Protein AF-A0A552F6W4-F1 (afdb_monomer)

Mean predicted aligned error: 17.41 Å

Foldseek 3Di:
DDPVVVVVVVVLVVDPPVVVVVVVVVVVVVVVVPPPVDDVVVVVVVVCVVPDDPPVDDDPVVQCCCVVPVPPRDDPPPDDDPDPPDDDD

Secondary structure (DSSP, 8-state):
--HHHHHHHHHHHTS-HHHHHHHHHHHHHHHHHS-TT--HHHHHHHHHHHT----S----GGGGHHHHH---PPPP---S---------

pLDDT: mean 77.11, std 16.78, range [29.44, 97.19]

Solvent-accessible surface area (backbone atoms only — not comparable to full-atom values): 5920 Å² total; per-residue (Å²): 136,54,75,69,57,56,51,52,54,55,56,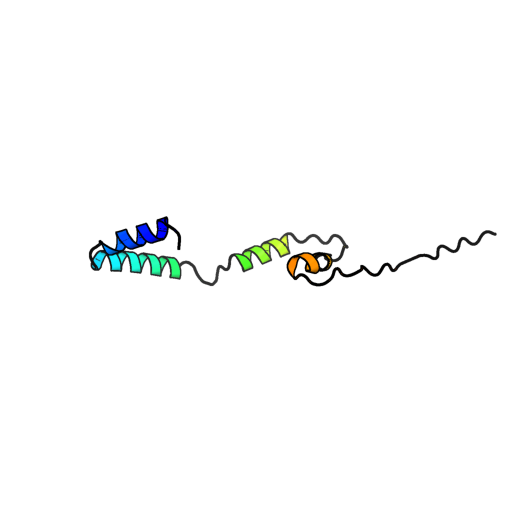51,69,73,47,58,69,72,55,43,54,50,52,49,51,51,51,50,54,55,53,62,70,54,45,85,87,68,46,68,66,60,56,49,52,52,51,52,59,74,66,61,74,90,76,88,69,78,88,62,67,77,78,49,43,28,81,77,70,70,44,79,79,77,78,76,81,88,78,85,83,94,75,85,77,79,82,75,133

Radius of gyration: 28.69 Å; Cα contacts (8 Å, |Δi|>4): 13; chains: 1; bounding box: 64×22×83 Å

Organism: NCBI:txid2486254

Structure (mmCIF, N/CA/C/O backbone):
data_AF-A0A552F6W4-F1
#
_entry.id   AF-A0A552F6W4-F1
#
loop_
_atom_site.group_PDB
_atom_site.id
_atom_site.type_symbol
_atom_site.label_atom_id
_atom_site.label_alt_id
_atom_site.label_comp_id
_atom_site.label_asym_id
_atom_site.label_entity_id
_atom_site.label_seq_id
_atom_site.pdbx_PDB_ins_code
_atom_site.Cartn_x
_atom_site.Cartn_y
_atom_site.Cartn_z
_atom_site.occupancy
_atom_site.B_iso_or_equiv
_atom_site.auth_seq_id
_atom_site.auth_comp_id
_atom_site.auth_asym_id
_atom_site.auth_atom_id
_atom_site.pdbx_PDB_model_num
ATOM 1 N N . MET A 1 1 ? -11.933 3.299 -1.371 1.00 62.47 1 MET A N 1
ATOM 2 C CA . MET A 1 1 ? -12.365 2.508 -0.198 1.00 62.47 1 MET A CA 1
ATOM 3 C C . MET A 1 1 ? -13.027 1.236 -0.718 1.00 62.47 1 MET A C 1
ATOM 5 O O . MET A 1 1 ? -13.739 1.333 -1.709 1.00 62.47 1 MET A O 1
ATOM 9 N N . THR A 1 2 ? -12.753 0.055 -0.158 1.00 92.50 2 THR A N 1
ATOM 10 C CA . THR A 1 2 ? -13.426 -1.195 -0.574 1.00 92.50 2 THR A CA 1
ATOM 11 C C . THR A 1 2 ? -14.686 -1.423 0.266 1.00 92.50 2 THR A C 1
ATOM 13 O O . THR A 1 2 ? -14.722 -1.013 1.425 1.00 92.50 2 THR A O 1
ATOM 16 N N . LYS A 1 3 ? -15.701 -2.117 -0.276 1.00 92.69 3 LYS A N 1
ATOM 17 C CA . LYS A 1 3 ? -16.944 -2.437 0.463 1.00 92.69 3 LYS A CA 1
ATOM 18 C C . LYS A 1 3 ? -16.675 -3.167 1.788 1.00 92.69 3 LYS A C 1
ATOM 20 O O . LYS A 1 3 ? -17.292 -2.864 2.799 1.00 92.69 3 LYS A O 1
ATOM 25 N N . LEU A 1 4 ? -15.703 -4.080 1.783 1.00 90.38 4 LEU A N 1
ATOM 26 C CA . LEU A 1 4 ? -15.280 -4.823 2.973 1.00 90.38 4 LEU A CA 1
ATOM 27 C C . LEU A 1 4 ? -14.689 -3.910 4.058 1.00 90.38 4 LEU A C 1
ATOM 29 O O . LEU A 1 4 ? -14.921 -4.126 5.243 1.00 90.38 4 LEU A O 1
ATOM 33 N N . LEU A 1 5 ? -13.939 -2.876 3.662 1.00 87.69 5 LEU A N 1
ATOM 34 C CA . LEU A 1 5 ? -13.336 -1.933 4.602 1.00 87.69 5 LEU A CA 1
ATOM 35 C C . LEU A 1 5 ? -14.394 -1.028 5.247 1.00 87.69 5 LEU A C 1
ATOM 37 O O . LEU A 1 5 ? -14.325 -0.753 6.441 1.00 87.69 5 LEU A O 1
ATOM 41 N N . GLU A 1 6 ? -15.391 -0.597 4.474 1.00 92.44 6 GLU A N 1
ATOM 42 C CA . GLU A 1 6 ? -16.518 0.195 4.983 1.00 92.44 6 GLU A CA 1
ATOM 43 C C . GLU A 1 6 ? -17.333 -0.585 6.017 1.00 92.44 6 GLU A C 1
ATOM 45 O O . GLU A 1 6 ? -17.652 -0.056 7.083 1.00 92.44 6 GLU A O 1
ATOM 50 N N . GLU A 1 7 ? -17.612 -1.856 5.732 1.00 95.44 7 GLU A N 1
ATOM 51 C CA . GLU A 1 7 ? -18.334 -2.742 6.641 1.00 95.44 7 GLU A CA 1
ATOM 52 C C . GLU A 1 7 ? -17.550 -2.992 7.936 1.00 95.44 7 GLU A C 1
ATOM 54 O O . GLU A 1 7 ? -18.104 -2.864 9.028 1.00 95.44 7 GLU A O 1
ATOM 59 N N . ALA A 1 8 ? -16.244 -3.252 7.835 1.00 91.44 8 ALA A N 1
ATOM 60 C CA . ALA A 1 8 ? -15.382 -3.426 9.001 1.00 91.44 8 ALA A CA 1
ATOM 61 C C . ALA A 1 8 ? -15.359 -2.172 9.895 1.00 91.44 8 ALA A C 1
ATOM 63 O O . ALA A 1 8 ? -15.504 -2.274 11.113 1.00 91.44 8 ALA A O 1
ATOM 64 N N . ILE A 1 9 ? -15.250 -0.974 9.307 1.00 93.75 9 ILE A N 1
ATOM 65 C CA . ILE A 1 9 ? -15.296 0.293 10.058 1.00 93.75 9 ILE A CA 1
ATOM 66 C C . ILE A 1 9 ? -16.658 0.473 10.738 1.00 93.75 9 ILE A C 1
ATOM 68 O O . ILE A 1 9 ? -16.721 0.904 11.891 1.00 93.75 9 ILE A O 1
ATOM 72 N N . ALA A 1 10 ? -17.751 0.150 10.043 1.00 95.31 10 ALA A N 1
ATOM 73 C CA . ALA A 1 10 ? -19.095 0.245 10.602 1.00 95.31 10 ALA A CA 1
ATOM 74 C C . ALA A 1 10 ? -19.279 -0.689 11.807 1.00 95.31 10 ALA A C 1
ATOM 76 O O . ALA A 1 10 ? -19.848 -0.262 12.808 1.00 95.31 10 ALA A O 1
ATOM 77 N N . GLN A 1 11 ? -18.753 -1.915 11.745 1.00 93.94 11 GLN A N 1
ATOM 78 C CA . GLN A 1 11 ? -18.799 -2.867 12.859 1.00 93.94 11 GLN A CA 1
ATOM 79 C C . GLN A 1 11 ? -17.991 -2.375 14.068 1.00 93.94 11 GLN A C 1
ATOM 81 O O . GLN A 1 11 ? -18.497 -2.397 15.188 1.00 93.94 11 GLN A O 1
ATOM 86 N N . VAL A 1 12 ? -16.778 -1.855 13.853 1.00 94.19 12 VAL A N 1
ATOM 87 C CA . VAL A 1 12 ? -15.931 -1.331 14.943 1.00 94.19 12 VAL A CA 1
ATOM 88 C C . VAL A 1 12 ? -16.593 -0.148 15.655 1.00 94.19 12 VAL A C 1
ATOM 90 O O . VAL A 1 12 ? -16.537 -0.062 16.879 1.00 94.19 12 VAL A O 1
ATOM 93 N N . LYS A 1 13 ? -17.287 0.729 14.919 1.00 94.12 13 LYS A N 1
ATOM 94 C CA . LYS A 1 13 ? -17.998 1.883 15.499 1.00 94.12 13 LYS A CA 1
ATOM 95 C C . LYS A 1 13 ? -19.143 1.510 16.443 1.00 94.12 13 LYS A C 1
ATOM 97 O O . LYS A 1 13 ? -19.531 2.346 17.252 1.00 94.12 13 LYS A O 1
ATOM 102 N N . GLN A 1 14 ? -19.692 0.299 16.337 1.00 95.75 14 GLN A N 1
ATOM 103 C CA . GLN A 1 14 ? -20.754 -0.183 17.230 1.00 95.75 14 GLN A CA 1
ATOM 104 C C . GLN A 1 14 ? -20.212 -0.724 18.561 1.00 95.75 14 GLN A C 1
ATOM 106 O O . GLN A 1 14 ? -20.989 -1.013 19.470 1.00 95.75 14 GLN A O 1
ATOM 111 N N . LEU A 1 15 ? -18.892 -0.886 18.691 1.00 95.12 15 LEU A N 1
ATOM 112 C CA . LEU A 1 15 ? -18.271 -1.394 19.909 1.00 95.12 15 LEU A CA 1
ATOM 113 C C . LEU A 1 15 ? -18.149 -0.294 20.977 1.00 95.12 15 LEU A C 1
ATOM 115 O O . LEU A 1 15 ? -18.052 0.886 20.634 1.00 95.12 15 LEU A O 1
ATOM 119 N N . PRO A 1 16 ? -18.088 -0.650 22.273 1.00 97.19 16 PRO A N 1
ATOM 120 C CA . PRO A 1 16 ? -17.763 0.297 23.336 1.00 97.19 16 PRO A CA 1
ATOM 121 C C . PRO A 1 16 ? -16.405 0.972 23.112 1.00 97.19 16 PRO A C 1
ATOM 123 O O . PRO A 1 16 ? -15.483 0.364 22.567 1.00 97.19 16 PRO A O 1
ATOM 126 N N . GLU A 1 17 ? -16.245 2.202 23.602 1.00 93.94 17 GLU A N 1
ATOM 127 C CA . GLU A 1 17 ? -15.015 2.992 23.428 1.00 93.94 17 GLU A CA 1
ATOM 128 C C . GLU A 1 17 ? -13.760 2.261 23.940 1.00 93.94 17 GLU A C 1
ATOM 130 O O . GLU A 1 17 ? -12.706 2.319 23.313 1.00 93.94 17 GLU A O 1
ATOM 135 N N . SER A 1 18 ? -13.877 1.481 25.021 1.00 94.50 18 SER A N 1
ATOM 136 C CA . SER A 1 18 ? -12.778 0.652 25.533 1.00 94.50 18 SER A CA 1
ATOM 137 C C . SER A 1 18 ? -12.290 -0.395 24.525 1.00 94.50 18 SER A C 1
ATOM 139 O O . SER A 1 18 ? -11.089 -0.636 24.419 1.00 94.50 18 SER A O 1
ATOM 141 N N . GLU A 1 19 ? -13.205 -0.997 23.765 1.00 94.12 19 GLU A N 1
ATOM 142 C CA . GLU A 1 19 ? -12.881 -1.986 22.732 1.00 94.12 19 GLU A CA 1
ATOM 143 C C . GLU A 1 19 ? -12.357 -1.311 21.462 1.00 94.12 19 GLU A C 1
ATOM 145 O O . GLU A 1 19 ? -11.396 -1.791 20.860 1.00 94.12 19 GLU A O 1
ATOM 150 N N . GLN A 1 20 ? -12.899 -0.145 21.096 1.00 95.12 20 GLN A N 1
ATOM 151 C CA . GLN A 1 20 ? -12.349 0.659 20.000 1.00 95.12 20 GLN A CA 1
ATOM 152 C C . GLN A 1 20 ? -10.897 1.070 20.287 1.00 95.12 20 GLN A C 1
ATOM 154 O O . GLN A 1 20 ? -10.030 0.912 19.427 1.00 95.12 20 GLN A O 1
ATOM 159 N N . ASN A 1 21 ? -10.604 1.504 21.516 1.00 93.81 21 ASN A N 1
ATOM 160 C CA . ASN A 1 21 ? -9.253 1.864 21.951 1.00 93.81 21 ASN A CA 1
ATOM 161 C C . ASN A 1 21 ? -8.296 0.666 21.920 1.00 93.81 21 ASN A C 1
ATOM 163 O O . ASN A 1 21 ? -7.134 0.805 21.535 1.00 93.81 21 ASN A O 1
ATOM 167 N N . ARG A 1 22 ? -8.783 -0.531 22.266 1.00 93.56 22 ARG A N 1
ATOM 168 C CA . ARG A 1 22 ? -8.000 -1.769 22.171 1.00 93.56 22 ARG A CA 1
ATOM 169 C C . ARG A 1 22 ? -7.655 -2.116 20.723 1.00 93.56 22 ARG A C 1
ATOM 171 O O . ARG A 1 22 ? -6.506 -2.451 20.440 1.00 93.56 22 ARG A O 1
ATOM 178 N N . ILE A 1 23 ? -8.621 -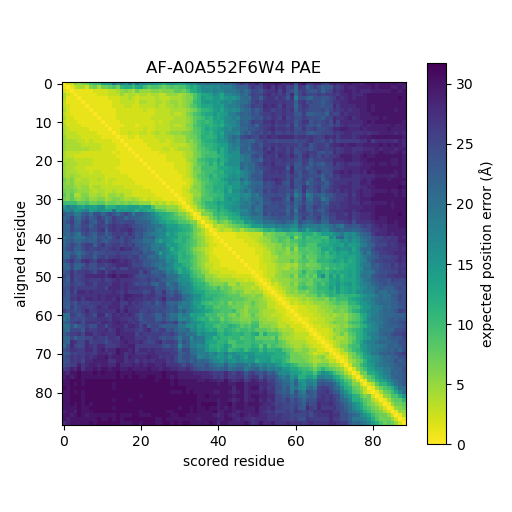1.999 19.812 1.00 92.38 23 ILE A N 1
ATOM 179 C CA . ILE A 1 23 ? -8.410 -2.214 18.373 1.00 92.38 23 ILE A CA 1
ATOM 180 C C . ILE A 1 23 ? -7.420 -1.183 17.818 1.00 92.38 23 ILE A C 1
ATOM 182 O O . ILE A 1 23 ? -6.487 -1.557 17.109 1.00 92.38 23 ILE A O 1
ATOM 186 N N . ALA A 1 24 ? -7.563 0.093 18.185 1.00 91.50 24 ALA A N 1
ATOM 187 C CA . ALA A 1 24 ? -6.641 1.150 17.777 1.00 91.50 24 ALA A CA 1
ATOM 188 C C . ALA A 1 24 ? -5.202 0.859 18.230 1.00 91.50 24 ALA A C 1
ATOM 190 O O . ALA A 1 24 ? -4.279 0.939 17.423 1.00 91.50 24 ALA A O 1
ATOM 191 N N . ALA A 1 25 ? -5.009 0.436 19.483 1.00 91.06 25 ALA A N 1
ATOM 192 C CA . ALA A 1 25 ? -3.692 0.066 20.000 1.00 91.06 25 ALA A CA 1
ATOM 193 C C . ALA A 1 25 ? -3.073 -1.126 19.247 1.00 91.06 25 ALA A C 1
ATOM 195 O O . ALA A 1 25 ? -1.873 -1.124 18.971 1.00 91.06 25 ALA A O 1
ATOM 196 N N . MET A 1 26 ? -3.876 -2.132 18.879 1.00 87.19 26 MET A N 1
ATOM 197 C CA . MET A 1 26 ? -3.407 -3.262 18.068 1.00 87.19 26 MET A CA 1
ATOM 198 C C . MET A 1 26 ? -2.959 -2.816 16.673 1.00 87.19 26 MET A C 1
ATOM 200 O O . MET A 1 26 ? -1.893 -3.229 16.222 1.00 87.19 26 MET A O 1
ATOM 204 N N . LEU A 1 27 ? -3.735 -1.951 16.015 1.00 88.25 27 LEU A N 1
ATOM 205 C CA . LEU A 1 27 ? -3.399 -1.421 14.692 1.00 88.25 27 LEU A CA 1
ATOM 206 C C . LEU A 1 27 ? -2.127 -0.575 14.727 1.00 88.25 27 LEU A C 1
ATOM 208 O O . LEU A 1 27 ? -1.246 -0.787 13.902 1.00 88.25 27 LEU A O 1
ATOM 212 N N . ILE A 1 28 ? -2.006 0.333 15.699 1.00 86.44 28 ILE A N 1
ATOM 213 C CA . ILE A 1 28 ? -0.814 1.172 15.876 1.00 86.44 28 ILE A CA 1
ATOM 214 C C . ILE A 1 28 ? 0.418 0.292 16.079 1.00 86.44 28 ILE A C 1
ATOM 216 O O . ILE A 1 28 ? 1.374 0.416 15.325 1.00 86.44 28 ILE A O 1
ATOM 220 N N . LYS A 1 29 ? 0.360 -0.686 16.989 1.00 82.00 29 LYS A N 1
ATOM 221 C CA . LYS A 1 29 ? 1.465 -1.629 17.217 1.00 82.00 29 LYS A CA 1
ATOM 222 C C . LYS A 1 29 ? 1.850 -2.411 15.953 1.00 82.00 29 LYS A C 1
ATOM 224 O O . LYS A 1 29 ? 3.020 -2.719 15.726 1.00 82.00 29 LYS A O 1
ATOM 229 N N . GLN A 1 30 ? 0.872 -2.770 15.127 1.00 80.50 30 GLN A N 1
ATOM 230 C CA . GLN A 1 30 ? 1.108 -3.507 13.886 1.00 80.50 30 GLN A CA 1
ATOM 231 C C . GLN A 1 30 ? 1.689 -2.621 12.773 1.00 80.50 30 GLN A C 1
ATOM 233 O O . GLN A 1 30 ? 2.457 -3.100 11.943 1.00 80.50 30 GLN A O 1
ATOM 238 N N . LEU A 1 31 ? 1.364 -1.327 12.781 1.00 78.50 31 LEU A N 1
ATOM 239 C CA . LEU A 1 31 ? 1.967 -0.322 11.907 1.00 78.50 31 LEU A CA 1
ATOM 240 C C . LEU A 1 31 ? 3.375 0.072 12.371 1.00 78.50 31 LEU A C 1
ATOM 242 O O . LEU A 1 31 ? 4.238 0.255 11.531 1.00 78.50 31 LEU A O 1
ATOM 246 N N . GLU A 1 32 ? 3.629 0.134 13.679 1.00 74.81 32 GLU A N 1
ATOM 247 C CA . GLU A 1 32 ? 4.960 0.380 14.256 1.00 74.81 32 GLU A CA 1
ATOM 248 C C . GLU A 1 32 ? 5.920 -0.797 14.028 1.00 74.81 32 GLU A C 1
ATOM 250 O O . GLU A 1 32 ? 7.105 -0.596 13.784 1.00 74.81 32 GLU A O 1
ATOM 255 N N . SER A 1 33 ? 5.419 -2.037 14.097 1.00 60.59 33 SER A N 1
ATOM 256 C CA . SER A 1 33 ? 6.215 -3.246 13.811 1.00 60.59 33 SER A CA 1
ATOM 257 C C . SER A 1 33 ? 6.435 -3.500 12.320 1.00 60.59 33 SER A C 1
ATOM 259 O O . SER A 1 33 ? 7.374 -4.209 11.960 1.00 60.59 33 SER A O 1
ATOM 261 N N . ARG A 1 34 ? 5.633 -2.887 11.442 1.00 60.53 34 ARG A N 1
ATOM 262 C CA . ARG A 1 34 ? 6.041 -2.628 10.058 1.00 60.53 34 ARG A CA 1
ATOM 263 C C . ARG A 1 34 ? 7.055 -1.488 10.084 1.00 60.53 34 ARG A C 1
ATOM 265 O O . ARG A 1 34 ? 6.719 -0.340 9.818 1.00 60.53 34 ARG A O 1
ATOM 272 N N . SER A 1 35 ? 8.284 -1.824 10.466 1.00 57.19 35 SER A N 1
ATOM 273 C CA . SER A 1 35 ? 9.408 -0.902 10.385 1.00 57.19 35 SER A CA 1
ATOM 274 C C . SER A 1 35 ? 9.428 -0.239 8.995 1.00 57.19 35 SER A C 1
ATOM 276 O O . SER A 1 35 ? 9.303 -0.953 7.996 1.00 57.19 35 SER A O 1
ATOM 278 N N . PRO A 1 36 ? 9.603 1.091 8.898 1.00 57.72 36 PRO A N 1
ATOM 279 C CA . PRO A 1 36 ? 9.901 1.750 7.629 1.00 57.72 36 PRO A CA 1
ATOM 280 C C . PRO A 1 36 ? 11.251 1.306 7.034 1.00 57.72 36 PRO A C 1
ATOM 282 O O . PRO A 1 36 ? 11.570 1.709 5.926 1.00 57.72 36 PRO A O 1
ATOM 285 N N . GLU A 1 37 ? 12.041 0.491 7.745 1.00 57.09 37 GLU A N 1
ATOM 286 C CA . GLU A 1 37 ? 13.300 -0.090 7.256 1.00 57.09 37 GLU A CA 1
ATOM 287 C C . GLU A 1 37 ? 13.091 -1.293 6.327 1.00 57.09 37 GLU A C 1
ATOM 289 O O . GLU A 1 37 ? 14.059 -1.780 5.755 1.00 57.09 37 GLU A O 1
ATOM 294 N N . TYR A 1 38 ? 11.859 -1.794 6.182 1.00 59.91 38 TYR A N 1
ATOM 295 C CA . TYR A 1 38 ? 11.542 -2.837 5.207 1.00 59.91 38 TYR A CA 1
ATOM 296 C C . TYR A 1 38 ? 10.718 -2.240 4.069 1.00 59.91 38 TYR A C 1
ATOM 298 O O . TYR A 1 38 ? 9.493 -2.405 4.009 1.00 59.91 38 TYR A O 1
ATOM 306 N N . ASP A 1 39 ? 11.389 -1.505 3.183 1.00 76.12 39 ASP A N 1
ATOM 307 C CA . ASP A 1 39 ? 10.806 -1.187 1.889 1.00 76.12 39 ASP A CA 1
ATOM 308 C C . ASP A 1 39 ? 10.926 -2.430 1.004 1.00 76.12 39 ASP A C 1
ATOM 310 O O . ASP A 1 39 ? 12.013 -2.880 0.651 1.00 76.12 39 ASP A O 1
ATOM 314 N N . PHE 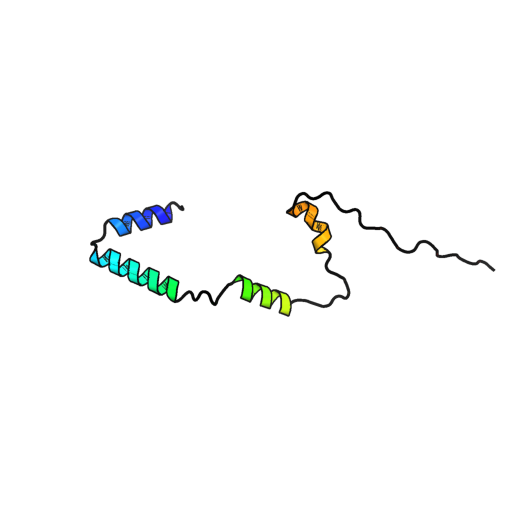A 1 40 ? 9.778 -3.012 0.669 1.00 78.00 40 PHE A N 1
ATOM 315 C CA . PHE A 1 40 ? 9.695 -4.122 -0.275 1.00 78.00 40 PHE A CA 1
ATOM 316 C C . PHE A 1 40 ? 10.411 -3.795 -1.594 1.00 78.00 40 PHE A C 1
ATOM 318 O O . PHE A 1 40 ? 10.963 -4.693 -2.225 1.00 78.00 40 PHE A O 1
ATOM 325 N N . TRP A 1 41 ? 10.397 -2.525 -2.011 1.00 82.19 41 TRP A N 1
ATOM 326 C CA . TRP A 1 41 ? 11.075 -2.092 -3.227 1.00 82.19 41 TRP A CA 1
ATOM 327 C C . TRP A 1 41 ? 12.597 -2.129 -3.093 1.00 82.19 41 TRP A C 1
ATOM 329 O O . TRP A 1 41 ? 13.245 -2.558 -4.039 1.00 82.19 41 TRP A O 1
ATOM 339 N N . ASP A 1 42 ? 13.147 -1.812 -1.917 1.00 79.31 42 ASP A N 1
ATOM 340 C CA . ASP A 1 42 ? 14.591 -1.911 -1.661 1.00 79.31 42 ASP A CA 1
ATOM 341 C C . ASP A 1 42 ? 15.065 -3.376 -1.699 1.00 79.31 42 ASP A C 1
ATOM 343 O O . ASP A 1 42 ? 16.086 -3.695 -2.309 1.00 79.31 42 ASP A O 1
ATOM 347 N N . GLU A 1 43 ? 14.305 -4.301 -1.098 1.00 83.19 43 GLU A N 1
ATOM 348 C CA . GLU A 1 43 ? 14.599 -5.742 -1.180 1.00 83.19 43 GLU A CA 1
ATOM 349 C C . GLU A 1 43 ? 14.489 -6.253 -2.624 1.00 83.19 43 GLU A C 1
ATOM 351 O O . GLU A 1 43 ? 15.314 -7.042 -3.091 1.00 83.19 43 GLU A O 1
ATOM 356 N N . PHE A 1 44 ? 13.465 -5.805 -3.349 1.00 84.56 44 PHE A N 1
ATOM 357 C CA . PHE A 1 44 ? 13.258 -6.193 -4.736 1.00 84.56 44 PHE A CA 1
ATOM 358 C C . PHE A 1 44 ? 14.381 -5.684 -5.653 1.00 84.56 44 PHE A C 1
ATOM 360 O O . PHE A 1 44 ? 14.851 -6.444 -6.502 1.00 84.56 44 PHE A O 1
ATOM 367 N N . ASP A 1 45 ? 14.858 -4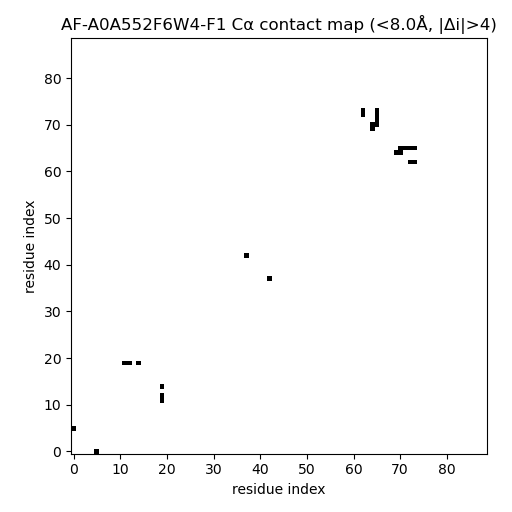.454 -5.449 1.00 85.38 45 ASP A N 1
ATOM 368 C CA . ASP A 1 45 ? 16.002 -3.891 -6.171 1.00 85.38 45 ASP A CA 1
ATOM 369 C C . ASP A 1 45 ? 17.280 -4.700 -5.911 1.00 85.38 45 ASP A C 1
ATOM 371 O O . ASP A 1 45 ? 18.009 -5.020 -6.854 1.00 85.38 45 ASP A O 1
ATOM 375 N N . GLN A 1 46 ? 17.506 -5.134 -4.667 1.00 87.19 46 GLN A N 1
ATOM 376 C CA . GLN A 1 46 ? 18.632 -6.006 -4.331 1.00 87.19 46 GLN A CA 1
ATOM 377 C C . GLN A 1 46 ? 18.555 -7.362 -5.058 1.00 87.19 46 GLN A C 1
ATOM 379 O O . GLN A 1 46 ? 19.555 -7.843 -5.592 1.00 87.19 46 GLN A O 1
ATOM 384 N N . ILE A 1 47 ? 17.365 -7.965 -5.1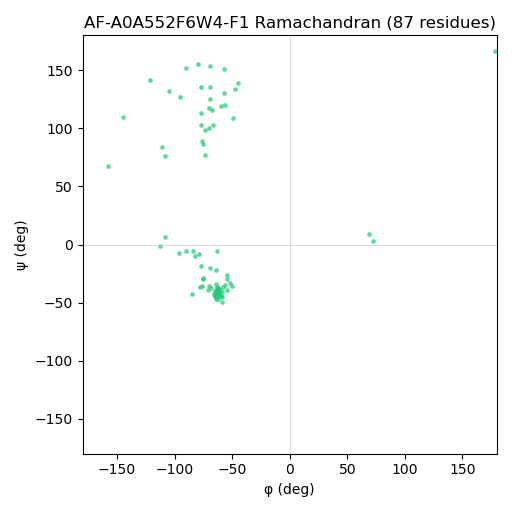56 1.00 89.81 47 ILE A N 1
ATOM 385 C CA . ILE A 1 47 ? 17.158 -9.219 -5.904 1.00 89.81 47 ILE A CA 1
ATOM 386 C C . ILE A 1 47 ? 17.440 -9.028 -7.402 1.00 89.81 47 ILE A C 1
ATOM 388 O O . ILE A 1 47 ? 18.024 -9.911 -8.040 1.00 89.81 47 ILE A O 1
ATOM 392 N N . LEU A 1 48 ? 17.026 -7.898 -7.983 1.00 86.50 48 LEU A N 1
ATOM 393 C CA . LEU A 1 48 ? 17.296 -7.581 -9.388 1.00 86.50 48 LEU A CA 1
ATOM 394 C C . LEU A 1 48 ? 18.795 -7.423 -9.654 1.00 86.50 48 LEU A C 1
ATOM 396 O O . LEU A 1 48 ? 19.276 -7.930 -10.671 1.00 86.50 48 LEU A O 1
ATOM 400 N N . GLU A 1 49 ? 19.523 -6.770 -8.747 1.00 85.19 49 GLU A N 1
ATOM 401 C CA . GLU A 1 49 ? 20.978 -6.622 -8.829 1.00 85.19 49 GLU A CA 1
ATOM 402 C C . GLU A 1 49 ? 21.681 -7.985 -8.771 1.00 85.19 49 GLU A C 1
ATOM 404 O O . GLU A 1 49 ? 22.507 -8.295 -9.630 1.00 85.19 49 GLU A O 1
ATOM 409 N N . GLU A 1 50 ? 21.294 -8.854 -7.835 1.00 86.25 50 GLU A N 1
ATOM 410 C CA . GLU A 1 50 ? 21.863 -10.203 -7.708 1.00 86.25 50 GLU A CA 1
ATOM 411 C C . GLU A 1 50 ? 21.576 -11.097 -8.924 1.00 86.25 50 GLU A C 1
ATOM 413 O O . GLU A 1 50 ? 22.398 -11.935 -9.306 1.00 86.25 50 GLU A O 1
ATOM 418 N N . CYS A 1 51 ? 20.414 -10.925 -9.556 1.00 84.81 51 CYS A N 1
ATOM 419 C CA . CYS A 1 51 ? 20.019 -11.683 -10.741 1.00 84.81 51 CYS A CA 1
ATOM 420 C C . CYS A 1 51 ? 20.574 -11.098 -12.049 1.00 84.81 51 CYS A C 1
ATOM 422 O O . CYS A 1 51 ? 20.389 -11.706 -13.112 1.00 84.81 51 CYS A O 1
ATOM 424 N N . GLN A 1 52 ? 21.233 -9.936 -12.012 1.00 80.88 52 GLN A N 1
ATOM 425 C CA . GLN A 1 52 ? 21.732 -9.280 -13.212 1.00 80.88 52 GLN A CA 1
ATOM 426 C C . GLN A 1 52 ? 22.870 -10.096 -13.835 1.00 80.88 52 GLN A C 1
ATOM 428 O O . GLN A 1 52 ? 23.953 -10.263 -13.279 1.00 80.88 52 GLN A O 1
ATOM 433 N N . MET A 1 53 ? 22.633 -10.597 -15.045 1.00 80.19 53 MET A N 1
ATOM 434 C CA . MET A 1 53 ? 23.635 -11.342 -15.803 1.00 80.19 53 MET A CA 1
ATOM 435 C C . MET A 1 53 ? 24.361 -10.409 -16.768 1.00 80.19 53 MET A C 1
ATOM 437 O O . MET A 1 53 ? 23.732 -9.744 -17.594 1.00 80.19 53 MET A O 1
ATOM 441 N N . ASN A 1 54 ? 25.695 -10.398 -16.722 1.00 80.75 54 ASN A N 1
ATOM 442 C CA . ASN A 1 54 ? 26.489 -9.709 -17.734 1.00 80.75 54 ASN A CA 1
ATOM 443 C C . ASN A 1 54 ? 26.469 -10.510 -19.044 1.00 80.75 54 ASN A C 1
ATOM 445 O O . ASN A 1 54 ? 27.205 -11.480 -19.215 1.00 80.75 54 ASN A O 1
ATOM 449 N N . THR A 1 55 ? 25.606 -10.095 -19.967 1.00 82.06 55 THR A N 1
ATOM 450 C CA . THR A 1 55 ? 25.451 -10.715 -21.291 1.00 82.06 55 THR A CA 1
ATOM 451 C C . THR A 1 55 ? 26.355 -10.091 -22.359 1.00 82.06 55 THR A C 1
ATOM 453 O O . THR A 1 55 ? 26.376 -10.567 -23.492 1.00 82.06 55 THR A O 1
ATOM 456 N N . GLY A 1 56 ? 27.089 -9.018 -22.033 1.00 84.69 56 GLY A N 1
ATOM 457 C CA . GLY A 1 56 ? 27.836 -8.208 -23.002 1.00 84.69 56 GLY A CA 1
ATOM 458 C C . GLY A 1 56 ? 26.964 -7.321 -23.904 1.00 84.69 56 GLY A C 1
ATOM 459 O O . GLY A 1 56 ? 27.496 -6.637 -24.775 1.00 84.69 56 GLY A O 1
ATOM 460 N N . ILE A 1 57 ? 25.642 -7.316 -23.704 1.00 81.12 57 ILE A N 1
ATOM 461 C CA . ILE A 1 57 ? 24.681 -6.464 -24.413 1.00 81.12 57 ILE A CA 1
ATOM 462 C C . ILE A 1 57 ? 24.251 -5.347 -23.458 1.00 81.12 57 ILE A C 1
ATOM 464 O O . ILE A 1 57 ? 23.922 -5.616 -22.303 1.00 81.12 57 ILE A O 1
ATOM 468 N N . SER A 1 58 ? 24.270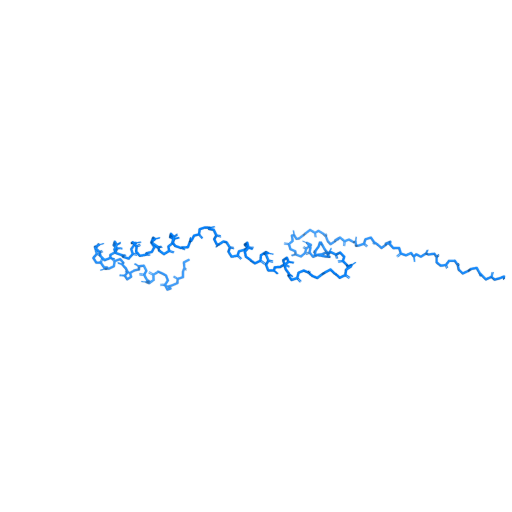 -4.095 -23.920 1.00 82.06 58 SER A N 1
ATOM 469 C CA . SER A 1 58 ? 23.803 -2.959 -23.118 1.00 82.06 58 SER A CA 1
ATOM 470 C C . SER A 1 58 ? 22.290 -3.007 -22.919 1.00 82.06 58 SER A C 1
ATOM 472 O O . SER A 1 58 ? 21.569 -3.512 -23.779 1.00 82.06 58 SER A O 1
ATOM 474 N N . ASP A 1 59 ? 21.801 -2.413 -21.832 1.00 80.81 59 ASP A N 1
ATOM 475 C CA . ASP A 1 59 ? 20.364 -2.284 -21.602 1.00 80.81 59 ASP A CA 1
ATOM 476 C C . ASP A 1 59 ? 19.677 -1.534 -22.763 1.00 80.81 59 ASP A C 1
ATOM 478 O O . ASP A 1 59 ? 20.129 -0.475 -23.205 1.00 80.81 59 ASP A O 1
ATOM 482 N N . LEU A 1 60 ? 18.593 -2.117 -23.280 1.00 84.00 60 LEU A N 1
ATOM 483 C CA . LEU A 1 60 ? 17.791 -1.589 -24.386 1.00 84.00 60 LEU A CA 1
ATOM 484 C C . LEU A 1 60 ? 16.427 -1.060 -23.919 1.00 84.00 60 LEU A C 1
ATOM 486 O O . LEU A 1 60 ? 15.611 -0.676 -24.758 1.00 84.00 60 LEU A O 1
ATOM 490 N N . SER A 1 61 ? 16.174 -1.011 -22.604 1.00 81.50 61 SER A N 1
ATOM 491 C CA . SER A 1 61 ? 14.933 -0.495 -22.005 1.00 81.50 61 SER A CA 1
ATOM 492 C C . SER A 1 61 ? 14.541 0.885 -22.548 1.00 81.50 61 SER A C 1
ATOM 494 O O . SER A 1 61 ? 13.369 1.112 -22.848 1.00 81.50 61 SER A O 1
ATOM 496 N N . TYR A 1 62 ? 15.526 1.744 -22.836 1.00 78.00 62 TYR A N 1
ATOM 497 C CA . TYR A 1 62 ? 15.335 3.070 -23.437 1.00 78.00 62 TYR A CA 1
ATOM 498 C C . TYR A 1 62 ? 14.539 3.055 -24.759 1.00 78.00 62 TYR A C 1
ATOM 500 O O . TYR A 1 62 ? 13.908 4.052 -25.128 1.00 78.00 62 TYR A O 1
ATOM 508 N N . GLN A 1 63 ? 14.546 1.946 -25.510 1.00 80.94 63 GLN A N 1
ATOM 509 C CA . GLN A 1 63 ? 13.771 1.811 -26.751 1.0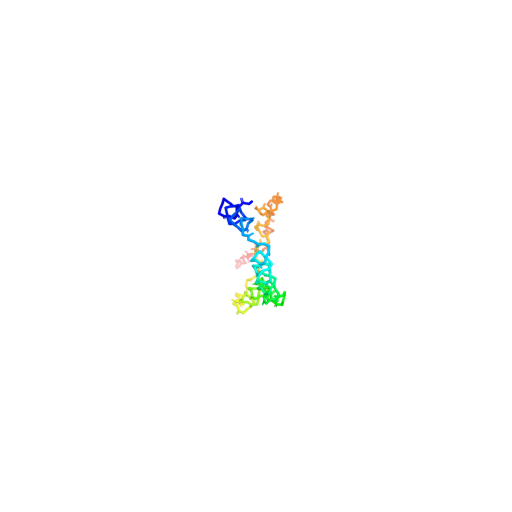0 80.94 63 GLN A CA 1
ATOM 510 C C . GLN A 1 63 ? 12.259 1.741 -26.488 1.00 80.94 63 GLN A C 1
ATOM 512 O O . GLN A 1 63 ? 11.458 2.027 -27.382 1.00 80.94 63 GLN A O 1
ATOM 517 N N . HIS A 1 64 ? 11.864 1.399 -25.261 1.00 81.44 64 HIS A N 1
ATOM 518 C CA . HIS A 1 64 ? 10.476 1.245 -24.837 1.00 81.44 64 HIS A CA 1
ATOM 519 C C . HIS A 1 64 ? 9.903 2.497 -24.156 1.00 81.44 64 HIS A C 1
ATOM 521 O O . HIS A 1 64 ? 8.686 2.567 -23.973 1.00 81.44 64 HIS A O 1
ATOM 527 N N . ASP A 1 65 ? 10.718 3.524 -23.886 1.00 77.31 65 ASP A N 1
ATOM 528 C CA . ASP A 1 65 ? 10.286 4.789 -23.265 1.00 77.31 65 ASP A CA 1
ATOM 529 C C . ASP A 1 65 ? 9.130 5.464 -24.021 1.00 77.31 65 ASP A C 1
ATOM 531 O O . ASP A 1 65 ? 8.290 6.121 -23.408 1.00 77.31 65 ASP A O 1
ATOM 535 N N . HIS A 1 66 ? 9.030 5.273 -25.345 1.00 81.81 66 HIS A N 1
ATOM 536 C CA . HIS A 1 66 ? 7.899 5.774 -26.139 1.00 81.81 66 HIS A CA 1
ATOM 537 C C . HIS A 1 66 ? 6.553 5.223 -25.655 1.00 81.81 66 HIS A C 1
ATOM 539 O O . HIS A 1 66 ? 5.579 5.968 -25.581 1.00 81.81 66 HIS A O 1
ATOM 545 N N . TYR A 1 67 ? 6.489 3.939 -25.297 1.00 81.56 67 TYR A N 1
ATOM 546 C CA . TYR A 1 67 ? 5.253 3.300 -24.838 1.00 81.56 67 TYR A CA 1
ATOM 547 C C . TYR A 1 67 ? 4.890 3.692 -23.408 1.00 81.56 67 TYR A C 1
ATOM 549 O O . TYR A 1 67 ? 3.712 3.718 -23.061 1.00 81.56 67 TYR A O 1
ATOM 557 N N . ILE A 1 68 ? 5.897 4.004 -22.593 1.00 81.19 68 ILE A N 1
ATOM 558 C CA . ILE A 1 68 ? 5.723 4.344 -21.179 1.00 81.19 68 ILE A CA 1
ATOM 559 C C . ILE A 1 68 ? 5.380 5.830 -21.019 1.00 81.19 68 ILE A C 1
ATOM 561 O O . ILE A 1 68 ? 4.486 6.190 -20.257 1.00 81.19 68 ILE A O 1
ATOM 565 N N . HIS A 1 69 ? 6.065 6.700 -21.760 1.00 81.69 69 HIS A N 1
ATOM 566 C CA . HIS A 1 69 ? 5.997 8.153 -21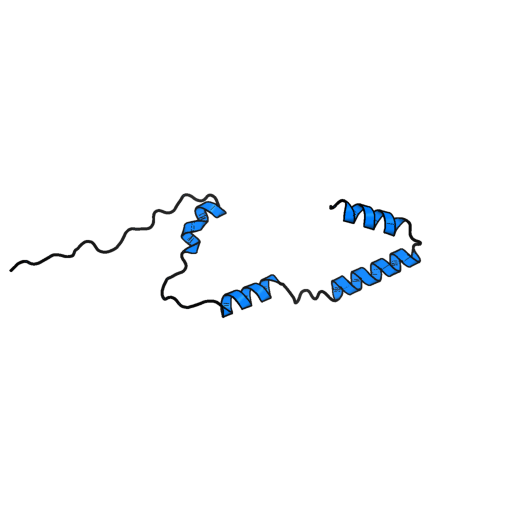.591 1.00 81.69 69 HIS A CA 1
ATOM 567 C C . HIS A 1 69 ? 5.344 8.886 -22.770 1.00 81.69 69 HIS A C 1
ATOM 569 O O . HIS A 1 69 ? 5.234 10.110 -22.743 1.00 81.69 69 HIS A O 1
ATOM 575 N N . GLY A 1 70 ? 4.931 8.178 -23.825 1.00 79.81 70 GLY A N 1
ATOM 576 C CA . GLY A 1 70 ? 4.347 8.786 -25.027 1.00 79.81 70 GLY A CA 1
ATOM 577 C C . GLY A 1 70 ? 5.341 9.595 -25.872 1.00 79.81 70 GLY A C 1
ATOM 578 O O . GLY A 1 70 ? 4.935 10.282 -26.807 1.00 79.81 70 GLY A O 1
ATOM 579 N N . LEU A 1 71 ? 6.641 9.531 -25.566 1.00 77.50 71 LEU A N 1
ATOM 580 C CA . LEU A 1 71 ? 7.706 10.254 -26.274 1.00 77.50 71 LEU A CA 1
ATOM 581 C C . LEU A 1 71 ? 7.904 9.688 -27.675 1.00 77.50 71 LEU A C 1
ATOM 583 O O . LEU A 1 71 ? 8.002 8.481 -27.751 1.00 77.50 71 LEU A O 1
ATOM 587 N N . PRO A 1 72 ? 8.046 10.466 -28.758 1.00 76.25 72 PRO A N 1
ATOM 588 C CA . PRO A 1 72 ? 8.205 9.926 -30.113 1.00 76.25 72 PRO A CA 1
ATOM 589 C C . PRO A 1 72 ? 9.210 8.765 -30.208 1.00 76.25 72 PRO A C 1
ATOM 591 O O . PRO A 1 72 ? 10.273 8.804 -29.584 1.00 76.25 72 PRO A O 1
ATOM 594 N N . LYS A 1 73 ? 8.882 7.730 -30.997 1.00 72.50 73 LYS A N 1
ATOM 595 C CA . LYS A 1 73 ? 9.767 6.575 -31.199 1.00 72.50 73 LYS A CA 1
ATOM 596 C C . LYS A 1 73 ? 11.127 7.056 -31.711 1.00 72.50 73 LYS A C 1
ATOM 598 O O . LYS A 1 73 ? 11.201 7.671 -32.772 1.00 72.50 73 LYS A O 1
ATOM 603 N N . ARG A 1 74 ? 12.194 6.762 -30.964 1.00 69.81 74 ARG A N 1
ATOM 604 C CA . ARG A 1 74 ? 13.568 7.055 -31.384 1.00 69.81 74 ARG A CA 1
ATOM 605 C C . ARG A 1 74 ? 13.930 6.144 -32.555 1.00 69.81 74 ARG A C 1
ATOM 607 O O . ARG A 1 74 ? 13.788 4.925 -32.456 1.00 69.81 74 ARG A O 1
ATOM 614 N N . GLU A 1 75 ? 14.366 6.727 -33.666 1.00 65.31 75 GLU A N 1
ATOM 615 C CA . GLU A 1 75 ? 15.000 5.961 -34.735 1.00 65.31 75 GLU A CA 1
ATOM 616 C C . GLU A 1 75 ? 16.364 5.509 -34.210 1.00 65.31 75 GLU A C 1
ATOM 618 O O . GLU A 1 75 ? 17.189 6.335 -33.831 1.00 65.31 75 GLU A O 1
ATO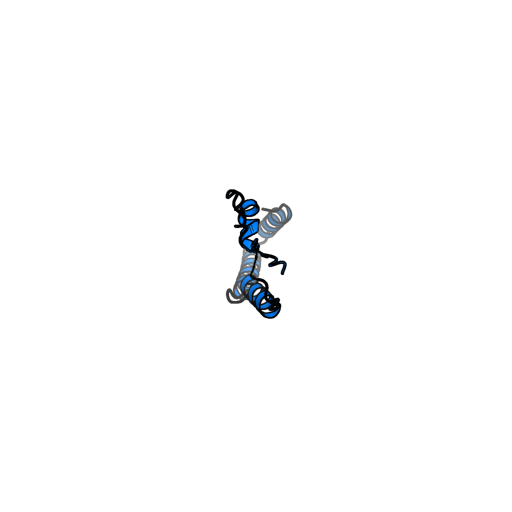M 623 N N . SER A 1 76 ? 16.582 4.198 -34.099 1.00 59.53 76 SER A N 1
ATOM 624 C CA . SER A 1 76 ? 17.910 3.668 -33.803 1.00 59.53 76 SER A CA 1
ATOM 625 C C . SER A 1 76 ? 18.847 4.122 -34.921 1.00 59.53 76 SER A C 1
ATOM 627 O O . SER A 1 76 ? 18.598 3.762 -36.077 1.00 59.53 76 SER A O 1
ATOM 629 N N . GLU A 1 77 ? 19.888 4.892 -34.596 1.00 51.16 77 GLU A N 1
ATOM 630 C CA . GLU A 1 77 ? 20.991 5.169 -35.517 1.00 51.16 77 GLU A CA 1
ATOM 631 C C . GLU A 1 77 ? 21.473 3.836 -36.096 1.00 51.16 77 GLU A C 1
ATOM 633 O O . GLU A 1 77 ? 22.015 2.971 -35.406 1.00 51.16 77 GLU A O 1
ATOM 638 N N . LYS A 1 78 ? 21.187 3.631 -37.381 1.00 53.50 78 LYS A N 1
ATOM 639 C CA . LYS A 1 78 ? 21.808 2.582 -38.172 1.00 53.50 78 LYS A CA 1
ATOM 640 C C . LYS A 1 78 ? 23.219 3.050 -38.504 1.00 53.50 78 LYS A C 1
ATOM 642 O O . LYS A 1 78 ? 23.405 3.632 -39.558 1.00 53.50 78 LYS A O 1
ATOM 647 N N . ASP A 1 79 ? 24.183 2.753 -37.647 1.00 44.78 79 ASP A N 1
ATOM 648 C CA . ASP A 1 79 ? 25.614 2.825 -37.963 1.00 44.78 79 ASP A CA 1
ATOM 649 C C . ASP A 1 79 ? 26.276 1.669 -37.198 1.00 44.78 79 ASP A C 1
ATOM 651 O O . ASP A 1 79 ? 26.257 1.644 -35.975 1.00 44.78 79 ASP A O 1
ATOM 655 N N . CYS A 1 80 ? 26.773 0.581 -37.800 1.00 29.44 80 CYS A N 1
ATOM 656 C CA . CYS A 1 80 ? 27.831 0.454 -38.816 1.00 29.44 80 CYS A CA 1
ATOM 657 C C . CYS A 1 80 ? 28.013 -1.075 -39.120 1.00 29.44 80 CYS A C 1
ATOM 659 O O . CYS A 1 80 ? 27.542 -1.867 -38.297 1.00 29.44 80 CYS A O 1
ATOM 661 N N . PRO A 1 81 ? 28.704 -1.582 -40.177 1.00 44.47 81 PRO A N 1
ATOM 662 C CA . PRO A 1 81 ? 29.355 -0.932 -41.319 1.00 44.47 81 PRO A CA 1
ATOM 663 C C . PRO A 1 81 ? 28.812 -1.399 -42.690 1.00 44.47 81 PRO A C 1
ATOM 665 O O . PRO A 1 81 ? 28.631 -2.590 -42.945 1.00 44.47 81 PRO A O 1
ATOM 668 N N . GLN A 1 82 ? 28.689 -0.484 -43.652 1.00 48.22 82 GLN A N 1
ATOM 669 C CA . GLN A 1 82 ? 28.746 -0.837 -45.076 1.00 48.22 82 GLN A CA 1
ATOM 670 C C . GLN A 1 82 ? 30.025 -0.273 -45.697 1.00 48.22 82 GLN A C 1
ATOM 672 O O . GLN A 1 82 ? 30.015 0.783 -46.317 1.00 48.22 82 GLN A O 1
ATOM 677 N N . SER A 1 83 ? 31.132 -1.005 -45.558 1.00 43.47 83 SER A N 1
ATOM 678 C CA . SER A 1 83 ? 32.230 -0.975 -46.535 1.00 43.47 83 SER A CA 1
ATOM 679 C C . SER A 1 83 ? 33.087 -2.243 -46.444 1.00 43.47 83 SER A C 1
ATOM 681 O O . SER A 1 83 ? 34.266 -2.226 -46.107 1.00 43.47 83 SER A O 1
ATOM 683 N N . LEU A 1 84 ? 32.508 -3.388 -46.814 1.00 43.12 84 LEU A N 1
ATOM 684 C CA . LEU A 1 84 ? 33.325 -4.469 -47.368 1.00 43.12 84 LEU A CA 1
ATOM 685 C C . LEU A 1 84 ? 33.689 -4.072 -48.803 1.00 43.12 84 LEU A C 1
ATOM 687 O O . LEU A 1 84 ? 32.989 -4.418 -49.753 1.00 43.12 84 LEU A O 1
ATOM 691 N N . THR A 1 85 ? 34.771 -3.313 -48.973 1.00 44.47 85 THR A N 1
ATOM 692 C CA . THR A 1 85 ? 35.441 -3.234 -50.273 1.00 44.47 85 THR A CA 1
ATOM 693 C C . THR A 1 85 ? 36.122 -4.575 -50.522 1.00 44.47 85 THR A C 1
ATOM 695 O O . THR A 1 85 ? 37.186 -4.861 -49.975 1.00 44.47 85 THR A O 1
ATOM 698 N N . TYR A 1 86 ? 35.479 -5.413 -51.330 1.00 41.28 86 TYR A N 1
ATOM 699 C CA . TYR A 1 86 ? 36.119 -6.545 -51.989 1.00 41.28 86 TYR A CA 1
ATOM 700 C C . TYR A 1 86 ? 37.132 -5.987 -53.002 1.00 41.28 86 TYR A C 1
ATOM 702 O O . TYR A 1 86 ? 36.744 -5.508 -54.066 1.00 41.28 86 TYR A O 1
ATOM 710 N N . SER A 1 87 ? 38.425 -6.023 -52.676 1.00 44.06 87 SER A N 1
ATOM 711 C CA . SER A 1 87 ? 39.481 -5.879 -53.682 1.00 44.06 87 SER A CA 1
ATOM 712 C C . SER A 1 87 ? 39.596 -7.207 -54.426 1.00 44.06 87 SER A C 1
ATOM 714 O O . SER A 1 87 ? 40.127 -8.180 -53.892 1.00 44.06 87 SER A O 1
ATOM 716 N N . ALA A 1 88 ? 39.044 -7.267 -55.636 1.00 44.97 88 ALA A N 1
ATOM 717 C CA . ALA A 1 88 ? 39.389 -8.306 -56.596 1.00 44.97 88 ALA A CA 1
ATOM 718 C C . ALA A 1 88 ? 40.754 -7.966 -57.217 1.00 44.97 88 ALA A C 1
ATOM 720 O O . ALA A 1 88 ? 41.009 -6.800 -57.519 1.00 44.97 88 ALA A O 1
ATOM 721 N N . ASN A 1 89 ? 41.603 -8.995 -57.322 1.00 43.41 89 ASN A N 1
ATOM 722 C CA . ASN A 1 89 ? 42.959 -8.977 -57.887 1.00 43.41 89 ASN A CA 1
ATOM 723 C C . ASN A 1 89 ? 43.075 -8.263 -59.236 1.00 43.41 89 ASN A C 1
ATOM 725 O O . ASN A 1 89 ? 42.159 -8.444 -60.071 1.00 43.41 89 ASN A O 1
#

Sequence (89 aa):
MTKLLEEAIAQVKQLPESEQNRIAAMLIKQLESRSPEYDFWDEFDQILEECQMNTGISDLSYQHDHYIHGLPKRESEKDCPQSLTYSAN